Protein AF-A0A7S1YB69-F1 (afdb_monomer)

Secondary structure (DSSP, 8-state):
-----HHHHHHHHHHHTHHHHHHHHHHHHHHHHHHH--SS-HHHHHHHHHHHHHHHHHHHHHHHHHS-HHHHHHHHHHHHHHHHHHHHHHHH-S----HHHHHHHHHTGGG-HHHHHHHHHHHHHHHHHBTTB-HHHHHHHTT---SSHHHHS--

Organism: NCBI:txid1486929

Nearest PDB structures (foldseek):
  7bsu-assembly1_A  TM=2.816E-01  e=6.663E+00  Homo sapiens

Mean predicted aligned error: 9.89 Å

InterPro domains:
  IPR043926 ABC transporter family G domain [PF19055] (4-133)

Solvent-accessible surface area (backbone atoms only — not comparable to full-atom values): 8752 Å² total; per-residue (Å²): 133,82,80,71,50,74,64,57,52,51,51,51,49,54,64,70,40,45,64,69,40,51,48,57,34,49,54,52,42,52,55,47,46,76,73,65,63,59,72,42,58,68,66,60,54,35,53,42,40,29,51,53,44,44,51,54,53,49,44,34,55,53,30,50,74,77,39,60,68,73,57,10,54,53,50,30,50,50,54,53,50,50,26,41,55,46,14,51,45,46,80,73,53,93,74,67,93,44,78,68,57,44,48,50,56,61,51,56,19,76,75,20,69,40,25,57,42,52,48,52,50,52,50,42,37,46,58,66,39,57,86,81,49,81,47,64,62,56,41,59,74,69,66,57,85,86,83,62,65,80,66,68,77,73,110

Sequence (155 aa):
TGMLSVSAYFVGKQVADVVHIVVPPLLFSTVFVLWTVPPMSFSTFYVVAVGAWTVGSGVAQWMSILTSDVKAMTWSAAIVGASVLIGGISSAVQQTEGSVARWLDSVVPLLTFAHWTIEGFYLGVTATYDGIYDTSIGIANAGLYQSEAKTALLV

Structure (mmCIF, N/CA/C/O backbone):
data_AF-A0A7S1YB69-F1
#
_entry.id   AF-A0A7S1YB69-F1
#
loop_
_atom_site.group_PDB
_atom_site.id
_atom_site.type_symbol
_atom_site.label_atom_id
_atom_site.label_alt_id
_atom_site.label_comp_id
_atom_site.label_asym_id
_atom_site.label_entity_id
_atom_site.label_seq_id
_atom_site.pdbx_PDB_ins_code
_atom_site.Cartn_x
_atom_site.Cartn_y
_atom_site.Cartn_z
_atom_site.occupancy
_atom_site.B_iso_or_equiv
_atom_site.auth_seq_id
_atom_site.auth_comp_id
_atom_site.auth_asym_id
_atom_site.auth_atom_id
_atom_site.pdbx_PDB_model_num
ATOM 1 N N . THR A 1 1 ? 9.393 -5.186 -36.943 1.00 47.75 1 THR A N 1
ATOM 2 C CA . THR A 1 1 ? 9.197 -5.589 -35.535 1.00 47.75 1 THR A CA 1
ATOM 3 C C . THR A 1 1 ? 8.184 -4.640 -34.932 1.00 47.75 1 THR A C 1
ATOM 5 O O . THR A 1 1 ? 8.488 -3.472 -34.745 1.00 47.75 1 THR A O 1
ATOM 8 N N . GLY A 1 2 ? 6.929 -5.080 -34.816 1.00 50.50 2 GLY A N 1
ATOM 9 C CA . GLY A 1 2 ? 5.814 -4.199 -34.459 1.00 50.50 2 GLY A CA 1
ATOM 10 C C . GLY A 1 2 ? 5.986 -3.631 -33.053 1.00 50.50 2 GLY A C 1
ATOM 11 O O . GLY A 1 2 ? 6.171 -4.394 -32.109 1.00 50.50 2 GLY A O 1
ATOM 12 N N . MET A 1 3 ? 5.943 -2.304 -32.923 1.00 51.81 3 MET A N 1
ATOM 13 C CA . MET A 1 3 ? 5.797 -1.643 -31.629 1.00 51.81 3 MET A CA 1
ATOM 14 C C . MET A 1 3 ? 4.486 -2.121 -30.999 1.00 51.81 3 MET A C 1
ATOM 16 O O . MET A 1 3 ? 3.408 -1.700 -31.414 1.00 51.81 3 MET A O 1
ATOM 20 N N . LEU A 1 4 ? 4.570 -3.005 -30.004 1.00 61.94 4 LEU A N 1
ATOM 21 C CA . LEU A 1 4 ? 3.497 -3.154 -29.024 1.00 61.94 4 LEU A CA 1
ATOM 22 C C . LEU A 1 4 ? 3.236 -1.770 -28.421 1.00 61.94 4 LEU A C 1
ATOM 24 O O . LEU A 1 4 ? 4.181 -1.052 -28.083 1.00 61.94 4 LEU A O 1
ATOM 28 N N . SER A 1 5 ? 1.967 -1.370 -28.330 1.00 82.19 5 SER A N 1
ATOM 29 C CA . SER A 1 5 ? 1.615 -0.092 -27.715 1.00 82.19 5 SER A CA 1
ATOM 30 C C . SER A 1 5 ? 2.141 -0.054 -26.276 1.00 82.19 5 SER A C 1
ATOM 32 O O . SER A 1 5 ? 2.154 -1.070 -25.579 1.00 82.19 5 SER A O 1
ATOM 34 N N . VAL A 1 6 ? 2.551 1.127 -25.806 1.00 75.75 6 VAL A N 1
ATOM 35 C CA . VAL A 1 6 ? 3.042 1.330 -24.428 1.00 75.75 6 VAL A CA 1
ATOM 36 C C . VAL A 1 6 ? 2.044 0.789 -23.392 1.00 75.75 6 VAL A C 1
ATOM 38 O O . VAL A 1 6 ? 2.442 0.214 -22.381 1.00 75.75 6 VAL A O 1
ATOM 41 N N . SER A 1 7 ? 0.744 0.881 -23.688 1.00 75.31 7 SER A N 1
ATOM 42 C CA . SER A 1 7 ? -0.328 0.296 -22.880 1.00 75.31 7 SER A CA 1
ATOM 43 C C . SER A 1 7 ? -0.287 -1.235 -22.821 1.00 75.31 7 SER A C 1
ATOM 45 O O . SER A 1 7 ? -0.423 -1.796 -21.739 1.00 75.31 7 SER A O 1
ATOM 47 N N . ALA A 1 8 ? -0.054 -1.924 -23.942 1.00 82.00 8 ALA A N 1
ATOM 48 C CA . ALA A 1 8 ? 0.046 -3.383 -23.972 1.00 82.00 8 ALA A CA 1
ATOM 49 C C . ALA A 1 8 ? 1.284 -3.881 -23.211 1.00 82.00 8 ALA A C 1
ATOM 51 O O . ALA A 1 8 ? 1.211 -4.888 -22.509 1.00 82.00 8 ALA A O 1
ATOM 52 N N . TYR A 1 9 ? 2.399 -3.147 -23.293 1.00 80.31 9 TYR A N 1
ATOM 53 C CA . TYR A 1 9 ? 3.599 -3.434 -22.505 1.00 80.31 9 TYR A CA 1
ATOM 54 C C . TYR A 1 9 ? 3.350 -3.272 -20.999 1.00 80.31 9 TYR A C 1
ATOM 56 O O . TYR A 1 9 ? 3.717 -4.148 -20.217 1.00 80.31 9 TYR A O 1
ATOM 64 N N . PHE A 1 10 ? 2.676 -2.192 -20.589 1.00 78.94 10 PHE A N 1
ATOM 65 C CA . PHE A 1 10 ? 2.334 -1.961 -19.184 1.00 78.94 10 PHE A CA 1
ATOM 66 C C . PHE A 1 10 ? 1.407 -3.049 -18.629 1.00 78.94 10 PHE A C 1
ATOM 68 O O . PHE A 1 10 ? 1.693 -3.628 -17.584 1.00 78.94 10 PHE A O 1
ATOM 75 N N . VAL A 1 11 ? 0.334 -3.382 -19.353 1.00 82.81 11 VAL A N 1
ATOM 76 C CA . VAL A 1 11 ? -0.607 -4.436 -18.942 1.00 82.81 11 VAL A CA 1
ATOM 77 C C . VAL A 1 11 ? 0.083 -5.800 -18.900 1.00 82.81 11 VAL A C 1
ATOM 79 O O . VAL A 1 11 ? -0.087 -6.538 -17.934 1.00 82.81 11 VAL A O 1
ATOM 82 N N . GLY A 1 12 ? 0.915 -6.124 -19.895 1.00 83.69 12 GLY A N 1
ATOM 83 C CA . GLY A 1 12 ? 1.690 -7.366 -19.902 1.00 83.69 12 GLY A CA 1
ATOM 84 C C . GLY A 1 12 ? 2.629 -7.480 -18.699 1.00 83.69 12 GLY A C 1
ATOM 85 O O . GLY A 1 12 ? 2.707 -8.542 -18.085 1.00 83.69 12 GLY A O 1
ATOM 86 N N . LYS A 1 13 ? 3.283 -6.377 -18.312 1.00 81.75 13 LYS A N 1
ATOM 87 C CA . LYS A 1 13 ? 4.139 -6.324 -17.120 1.00 81.75 13 LYS A CA 1
ATOM 88 C C . LYS A 1 13 ? 3.332 -6.534 -15.837 1.00 81.75 13 LYS A C 1
ATOM 90 O O . LYS A 1 13 ? 3.747 -7.325 -15.005 1.00 81.75 13 LYS A O 1
ATOM 95 N N . GLN A 1 14 ? 2.163 -5.906 -15.713 1.00 81.62 14 GLN A N 1
ATOM 96 C CA . GLN A 1 14 ? 1.272 -6.078 -14.558 1.00 81.62 14 GLN A CA 1
ATOM 97 C C . GLN A 1 14 ? 0.776 -7.522 -14.405 1.00 81.62 14 GLN A C 1
ATOM 99 O O . GLN A 1 14 ? 0.807 -8.074 -13.310 1.00 81.62 14 GLN A O 1
ATOM 104 N N . VAL A 1 15 ? 0.376 -8.166 -15.506 1.00 84.62 15 VAL A N 1
ATOM 105 C CA . VAL A 1 15 ? -0.074 -9.569 -15.487 1.00 84.62 15 VAL A CA 1
ATOM 106 C C . VAL A 1 15 ? 1.077 -10.520 -15.149 1.00 84.62 15 VAL A C 1
ATOM 108 O O . VAL A 1 15 ? 0.889 -11.471 -14.392 1.00 84.62 15 VAL A O 1
ATOM 111 N N . ALA A 1 16 ? 2.279 -10.260 -15.667 1.00 86.44 16 ALA A N 1
ATOM 112 C CA . ALA A 1 16 ? 3.461 -11.050 -15.331 1.00 86.44 16 ALA A CA 1
ATOM 113 C C . ALA A 1 16 ? 3.869 -10.906 -13.852 1.00 86.44 16 ALA A C 1
ATOM 115 O O . ALA A 1 16 ? 4.410 -11.846 -13.274 1.00 86.44 16 ALA A O 1
ATOM 116 N N . ASP A 1 17 ? 3.575 -9.760 -13.232 1.00 86.44 17 ASP A N 1
ATOM 117 C CA . ASP A 1 17 ? 3.952 -9.441 -11.851 1.00 86.44 17 ASP A CA 1
ATOM 118 C C . ASP A 1 17 ? 2.912 -9.895 -10.808 1.00 86.44 17 ASP A C 1
ATOM 120 O O . ASP A 1 17 ? 3.093 -9.674 -9.614 1.00 86.44 17 ASP A O 1
ATOM 124 N N . VAL A 1 18 ? 1.833 -10.580 -11.215 1.00 87.50 18 VAL A N 1
ATOM 125 C CA . VAL A 1 18 ? 0.749 -11.022 -10.308 1.00 87.50 18 VAL A CA 1
ATOM 126 C C . VAL A 1 18 ? 1.277 -11.832 -9.124 1.00 87.50 18 VAL A C 1
ATOM 128 O O . VAL A 1 18 ? 0.856 -11.618 -7.990 1.00 87.50 18 VAL A O 1
ATOM 131 N N . VAL A 1 19 ? 2.237 -12.733 -9.347 1.00 89.19 19 VAL A N 1
ATOM 132 C CA . VAL A 1 19 ? 2.835 -13.523 -8.257 1.00 89.19 19 VAL A CA 1
ATOM 133 C C . VAL A 1 19 ? 3.553 -12.612 -7.259 1.00 89.19 19 VAL A C 1
ATOM 135 O O . VAL A 1 19 ? 3.417 -12.793 -6.050 1.00 89.19 19 VAL A O 1
ATOM 138 N N . HIS A 1 20 ? 4.268 -11.601 -7.749 1.00 88.06 20 HIS A N 1
ATOM 139 C CA . HIS A 1 20 ? 4.939 -10.614 -6.910 1.00 88.06 20 HIS A CA 1
ATOM 140 C C . HIS A 1 20 ? 3.955 -9.670 -6.210 1.00 88.06 20 HIS A C 1
ATOM 142 O O . HIS A 1 20 ? 4.280 -9.140 -5.155 1.00 88.06 20 HIS A O 1
ATOM 148 N N . ILE A 1 21 ? 2.753 -9.476 -6.752 1.00 89.94 21 ILE A N 1
ATOM 149 C CA . ILE A 1 21 ? 1.699 -8.672 -6.124 1.00 89.94 21 ILE A CA 1
ATOM 150 C C . ILE A 1 21 ? 0.997 -9.439 -4.995 1.00 89.94 21 ILE A C 1
ATOM 152 O O . ILE A 1 21 ? 0.604 -8.843 -3.999 1.00 89.94 21 ILE A O 1
ATOM 156 N N . VAL A 1 22 ? 0.848 -10.757 -5.131 1.00 92.19 22 VAL A N 1
ATOM 157 C CA . VAL A 1 22 ? 0.026 -11.584 -4.230 1.00 92.19 22 VAL A CA 1
ATOM 158 C C . VAL A 1 22 ? 0.864 -12.249 -3.132 1.00 92.19 22 VAL A C 1
ATOM 160 O O . VAL A 1 22 ? 0.478 -12.257 -1.964 1.00 92.19 22 VAL A O 1
ATOM 163 N N . VAL A 1 23 ? 2.033 -12.802 -3.472 1.00 93.88 23 VAL A N 1
ATOM 164 C CA . VAL A 1 23 ? 2.800 -13.662 -2.552 1.00 93.88 23 VAL A CA 1
ATOM 165 C C . VAL A 1 23 ? 3.497 -12.890 -1.423 1.00 93.88 23 VAL A C 1
ATOM 167 O O . VAL A 1 23 ? 3.367 -13.308 -0.271 1.00 93.88 23 VAL A O 1
ATOM 170 N N . PRO A 1 24 ? 4.224 -11.782 -1.665 1.00 94.00 24 PRO A N 1
ATOM 171 C CA . PRO A 1 24 ? 4.877 -11.051 -0.580 1.00 94.00 24 PRO A CA 1
ATOM 172 C C . PRO A 1 24 ? 3.893 -10.504 0.469 1.00 94.00 24 PRO A C 1
ATOM 174 O O . PRO A 1 24 ? 4.150 -10.723 1.657 1.00 94.00 24 PRO A O 1
ATOM 177 N N . PRO A 1 25 ? 2.743 -9.896 0.098 1.00 93.62 25 PRO A N 1
ATOM 178 C CA . PRO A 1 25 ? 1.726 -9.520 1.078 1.00 93.62 25 PRO A CA 1
ATOM 179 C C . PRO A 1 25 ? 1.179 -10.716 1.850 1.00 93.62 25 PRO A C 1
ATOM 181 O O . PRO A 1 25 ? 0.962 -10.602 3.049 1.00 93.62 25 PRO A O 1
ATOM 184 N N . LEU A 1 26 ? 1.020 -11.880 1.211 1.00 95.06 26 LEU A N 1
ATOM 185 C CA . LEU A 1 26 ? 0.536 -13.087 1.887 1.00 95.06 26 LEU A CA 1
ATOM 186 C C . LEU A 1 26 ? 1.505 -13.5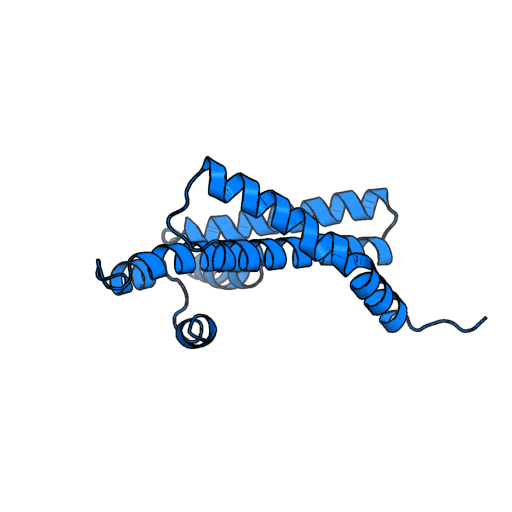32 2.987 1.00 95.06 26 LEU A C 1
ATOM 188 O O . LEU A 1 26 ? 1.086 -13.825 4.110 1.00 95.06 26 LEU A O 1
ATOM 192 N N . LEU A 1 27 ? 2.804 -13.551 2.678 1.00 95.12 27 LEU A N 1
ATOM 193 C CA . LEU A 1 27 ? 3.851 -13.889 3.642 1.00 95.12 27 LEU A CA 1
ATOM 194 C C . LEU A 1 27 ? 3.893 -12.876 4.788 1.00 95.12 27 LEU A C 1
ATOM 196 O O . LEU A 1 27 ? 3.898 -13.272 5.954 1.00 95.12 27 LEU A O 1
ATOM 200 N N . PHE A 1 28 ? 3.863 -11.582 4.464 1.00 93.94 28 PHE A N 1
ATOM 201 C CA . PHE A 1 28 ? 3.825 -10.514 5.460 1.00 93.94 28 PHE A CA 1
ATOM 202 C C . PHE A 1 28 ? 2.601 -10.636 6.375 1.00 93.94 28 PHE A C 1
ATOM 204 O O . PHE A 1 28 ? 2.748 -10.649 7.596 1.00 93.94 28 PHE A O 1
ATOM 211 N N . SER A 1 29 ? 1.406 -10.798 5.804 1.00 93.12 29 SER A N 1
ATOM 212 C CA . SER A 1 29 ? 0.159 -10.926 6.557 1.00 93.12 29 SER A CA 1
ATOM 213 C C . SER A 1 29 ? 0.131 -12.152 7.452 1.00 93.12 29 SER A C 1
ATOM 215 O O . SER A 1 29 ? -0.337 -12.067 8.585 1.00 93.12 29 SER A O 1
ATOM 217 N N . THR A 1 30 ? 0.683 -13.272 6.989 1.00 93.50 30 THR A N 1
ATOM 218 C CA . THR A 1 30 ? 0.769 -14.502 7.785 1.00 93.50 30 THR A CA 1
ATOM 219 C C . THR A 1 30 ? 1.650 -14.296 9.009 1.00 93.50 30 THR A C 1
ATOM 221 O O . THR A 1 30 ? 1.221 -14.566 10.130 1.00 93.50 30 THR A O 1
ATOM 224 N N . VAL A 1 31 ? 2.864 -13.774 8.817 1.00 94.75 31 VAL A N 1
ATOM 225 C CA . VAL A 1 31 ? 3.791 -13.523 9.929 1.00 94.75 31 VAL A CA 1
ATOM 226 C C . VAL A 1 31 ? 3.209 -12.492 10.890 1.00 94.75 31 VAL A C 1
ATOM 228 O O . VAL A 1 31 ? 3.225 -12.717 12.096 1.00 94.75 31 VAL A O 1
ATOM 231 N N . PHE A 1 32 ? 2.645 -11.399 10.372 1.00 91.75 32 PHE A N 1
ATOM 232 C CA . PHE A 1 32 ? 2.054 -10.353 11.198 1.00 91.75 32 PHE A CA 1
ATOM 233 C C . PHE A 1 32 ? 0.933 -10.901 12.083 1.00 91.75 32 PHE A C 1
ATOM 235 O O . PHE A 1 32 ? 1.000 -10.750 13.297 1.00 91.75 32 PHE A O 1
ATOM 242 N N . VAL A 1 33 ? -0.050 -11.603 11.509 1.00 89.69 33 VAL A N 1
ATOM 243 C CA . VAL A 1 33 ? -1.193 -12.129 12.272 1.00 89.69 33 VAL A CA 1
ATOM 244 C C . VAL A 1 33 ? -0.758 -13.151 13.323 1.00 89.69 33 VAL A C 1
ATOM 246 O O . VAL A 1 33 ? -1.278 -13.130 14.436 1.00 89.69 33 VAL A O 1
ATOM 249 N N . LEU A 1 34 ? 0.225 -14.001 13.010 1.00 92.19 34 LEU A N 1
ATOM 250 C CA . LEU A 1 34 ? 0.762 -14.972 13.968 1.00 92.19 34 LEU A CA 1
ATOM 251 C C . LEU A 1 34 ? 1.484 -14.312 15.152 1.00 92.19 34 LEU A C 1
ATOM 253 O O . LEU A 1 34 ? 1.478 -14.869 16.246 1.00 92.19 34 LEU A O 1
ATOM 257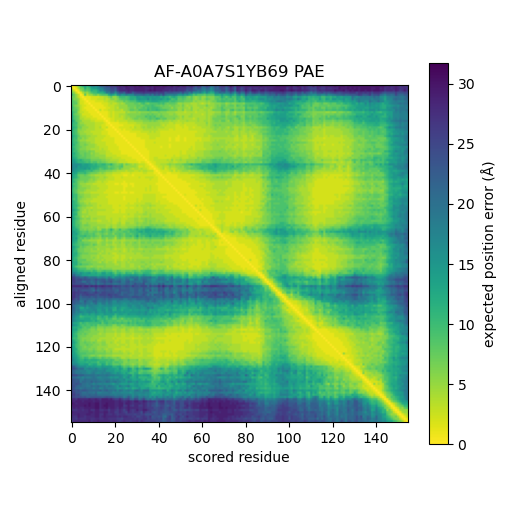 N N . TRP A 1 35 ? 2.118 -13.156 14.940 1.00 93.31 35 TRP A N 1
ATOM 258 C CA . TRP A 1 35 ? 2.954 -12.503 15.952 1.00 93.31 35 TRP A CA 1
ATOM 259 C C . TRP A 1 35 ? 2.221 -11.436 16.760 1.00 93.31 35 TRP A C 1
ATOM 261 O O . TRP A 1 35 ? 2.494 -11.280 17.947 1.00 93.31 35 TRP A O 1
ATOM 271 N N . THR A 1 36 ? 1.326 -10.677 16.131 1.00 88.81 36 THR A N 1
ATOM 272 C CA . THR A 1 36 ? 0.668 -9.524 16.764 1.00 88.81 36 THR A CA 1
ATOM 273 C C . THR A 1 36 ? -0.768 -9.808 17.176 1.00 88.81 36 THR A C 1
ATOM 275 O O . THR A 1 36 ? -1.313 -9.039 17.962 1.00 88.81 36 THR A O 1
ATOM 278 N N . VAL A 1 37 ? -1.362 -10.904 16.682 1.00 85.50 37 VAL A N 1
ATOM 279 C CA . VAL A 1 37 ? -2.755 -11.310 16.937 1.00 85.50 37 VAL A CA 1
ATOM 280 C C . VAL A 1 37 ? -3.701 -10.102 16.831 1.00 85.50 37 VAL A C 1
ATOM 282 O O . VAL A 1 37 ? -4.326 -9.703 17.818 1.00 85.50 37 VAL A O 1
ATOM 285 N N . PRO A 1 38 ? -3.768 -9.446 15.656 1.00 84.88 38 PRO A N 1
ATOM 286 C CA . PRO A 1 38 ? -4.564 -8.243 15.509 1.00 84.88 38 PRO A CA 1
ATOM 287 C C . PRO A 1 38 ? -6.050 -8.577 15.701 1.00 84.88 38 PRO A C 1
ATOM 289 O O . PRO A 1 38 ? -6.495 -9.650 15.287 1.00 84.88 38 PRO A O 1
ATOM 292 N N . PRO A 1 39 ? -6.856 -7.653 16.252 1.00 83.25 39 PRO A N 1
ATOM 293 C CA . PRO A 1 39 ? -8.304 -7.819 16.392 1.00 83.25 39 PRO A CA 1
ATOM 294 C C . PRO A 1 39 ? -9.037 -7.661 15.044 1.00 83.25 39 PRO A C 1
ATOM 296 O O . PRO A 1 39 ? -10.117 -7.091 14.980 1.00 83.25 39 PRO A O 1
ATOM 299 N N . MET A 1 40 ? -8.446 -8.119 13.943 1.00 85.75 40 MET A N 1
ATOM 300 C CA . MET A 1 40 ? -8.969 -8.036 12.581 1.00 85.75 40 MET A CA 1
ATOM 301 C C . MET A 1 40 ? -8.878 -9.416 11.932 1.00 85.75 40 MET A C 1
ATOM 303 O O . MET A 1 40 ? -7.929 -10.164 12.173 1.00 85.75 40 MET A O 1
ATOM 307 N N . SER A 1 41 ? -9.839 -9.742 11.066 1.00 88.62 41 SER A N 1
ATOM 308 C CA . SER A 1 41 ? -9.760 -10.956 10.257 1.00 88.62 41 SER A CA 1
ATOM 309 C C . SER A 1 41 ? -8.527 -10.950 9.336 1.00 88.62 41 SER A C 1
ATOM 311 O O . SER A 1 41 ? -8.117 -9.915 8.801 1.00 88.62 41 SER A O 1
ATOM 313 N N . PHE A 1 42 ? -7.949 -12.132 9.108 1.00 90.12 42 PHE A N 1
ATOM 314 C CA . PHE A 1 42 ? -6.810 -12.285 8.202 1.00 90.12 42 PHE A CA 1
ATOM 315 C C . PHE A 1 42 ? -7.127 -11.792 6.784 1.00 90.12 42 PHE A C 1
ATOM 317 O O . PHE A 1 42 ? -6.290 -11.144 6.163 1.00 90.12 42 PHE A O 1
ATOM 324 N N . SER A 1 43 ? -8.329 -12.079 6.273 1.00 89.75 43 SER A N 1
ATOM 325 C CA . SER A 1 43 ? -8.741 -11.700 4.918 1.00 89.75 43 SER A CA 1
ATOM 326 C C . SER A 1 43 ? -8.787 -10.186 4.743 1.00 89.75 43 SER A C 1
ATOM 328 O O . SER A 1 43 ? -8.240 -9.679 3.766 1.00 89.75 43 SER A O 1
ATOM 330 N N . THR A 1 44 ? -9.363 -9.454 5.702 1.00 88.38 44 THR A N 1
ATOM 331 C CA . THR A 1 44 ? -9.397 -7.986 5.664 1.00 88.38 44 THR A CA 1
ATOM 332 C C . THR A 1 44 ? -7.984 -7.411 5.684 1.00 88.38 44 THR A C 1
ATOM 334 O O . THR A 1 44 ? -7.650 -6.577 4.843 1.00 88.38 44 THR A O 1
ATOM 337 N N . PHE A 1 45 ? -7.123 -7.904 6.580 1.00 90.06 45 PHE A N 1
ATOM 338 C CA . PHE A 1 45 ? -5.738 -7.437 6.663 1.00 90.06 45 PHE A CA 1
ATOM 339 C C . PHE A 1 45 ? -4.963 -7.713 5.372 1.00 90.06 45 PHE A C 1
ATOM 341 O O . PHE A 1 45 ? -4.242 -6.853 4.867 1.00 90.06 45 PHE A O 1
ATOM 348 N N . TYR A 1 46 ? -5.138 -8.909 4.817 1.00 93.19 46 TYR A N 1
ATOM 349 C CA . TYR A 1 46 ? -4.481 -9.330 3.591 1.00 93.19 46 TYR A CA 1
ATOM 350 C C . TYR A 1 46 ? -4.914 -8.494 2.381 1.00 93.19 46 TYR A C 1
ATOM 352 O O . TYR A 1 46 ? -4.061 -8.056 1.616 1.00 93.19 46 TYR A O 1
ATOM 360 N N . VAL A 1 47 ? -6.209 -8.200 2.228 1.00 91.94 47 VAL A N 1
ATOM 361 C CA . VAL A 1 47 ? -6.711 -7.342 1.138 1.00 91.94 47 VAL A CA 1
ATOM 362 C C . VAL A 1 47 ? -6.111 -5.939 1.218 1.00 91.94 47 VAL A C 1
ATOM 364 O O . VAL A 1 47 ? -5.640 -5.415 0.208 1.00 91.94 47 VAL A O 1
ATOM 367 N N . VAL A 1 48 ? -6.059 -5.352 2.417 1.00 90.31 48 VAL A N 1
ATOM 368 C CA . VAL A 1 48 ? -5.428 -4.041 2.639 1.00 90.31 48 VAL A CA 1
ATOM 369 C C . VAL A 1 48 ? -3.934 -4.091 2.291 1.00 90.31 48 VAL A C 1
ATOM 371 O O . VAL A 1 48 ? -3.431 -3.207 1.594 1.00 90.31 48 VAL A O 1
ATOM 374 N N . ALA A 1 49 ? -3.230 -5.152 2.698 1.00 91.56 49 ALA A N 1
ATOM 375 C CA . ALA A 1 49 ? -1.813 -5.344 2.392 1.00 91.56 49 ALA A CA 1
ATOM 376 C C . ALA A 1 49 ? -1.545 -5.507 0.884 1.00 91.56 49 ALA A C 1
ATOM 378 O O . ALA A 1 49 ? -0.615 -4.894 0.359 1.00 91.56 49 ALA A O 1
ATOM 379 N N . VAL A 1 50 ? -2.371 -6.278 0.169 1.00 93.25 50 VAL A N 1
ATOM 380 C CA . VAL A 1 50 ? -2.287 -6.425 -1.296 1.00 93.25 50 VAL A CA 1
ATOM 381 C C . VAL A 1 50 ? -2.553 -5.093 -1.991 1.00 93.25 50 VAL A C 1
ATOM 383 O O . VAL A 1 50 ? -1.830 -4.741 -2.923 1.00 93.25 50 VAL A O 1
ATOM 386 N N . GLY A 1 51 ? -3.542 -4.322 -1.532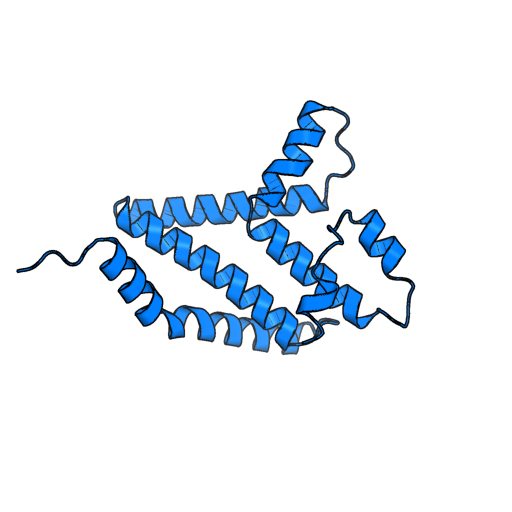 1.00 90.81 51 GLY A N 1
ATOM 387 C CA . GLY A 1 51 ? -3.830 -2.988 -2.064 1.00 90.81 51 GLY A CA 1
ATOM 388 C C . GLY A 1 51 ? -2.630 -2.048 -1.941 1.00 90.81 51 GLY A C 1
ATOM 389 O O . GLY A 1 51 ? -2.180 -1.4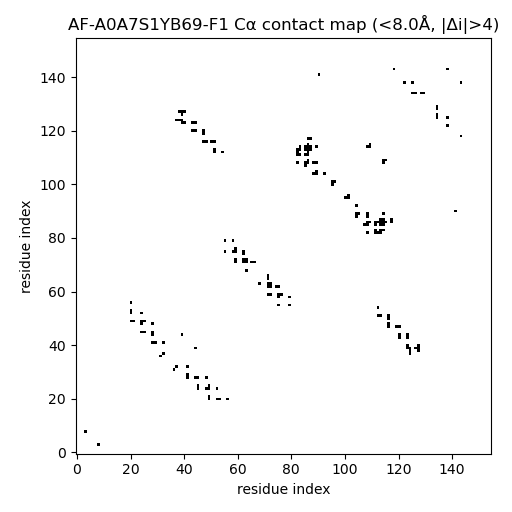80 -2.938 1.00 90.81 51 GLY A O 1
ATOM 390 N N . ALA A 1 52 ? -2.047 -1.952 -0.743 1.00 90.38 52 ALA A N 1
ATOM 391 C CA . ALA A 1 52 ? -0.858 -1.136 -0.498 1.00 90.38 52 ALA A CA 1
ATOM 392 C C . ALA A 1 52 ? 0.340 -1.577 -1.356 1.00 90.38 52 ALA A C 1
ATOM 394 O O . ALA A 1 52 ? 1.023 -0.745 -1.959 1.00 90.38 52 ALA A O 1
ATOM 395 N N . TRP A 1 53 ? 0.565 -2.889 -1.459 1.00 92.06 53 TRP A N 1
ATOM 396 C CA . TRP A 1 53 ? 1.646 -3.456 -2.263 1.00 92.06 53 TRP A CA 1
ATOM 397 C C . TRP A 1 53 ? 1.469 -3.177 -3.757 1.00 92.06 53 TRP A C 1
ATOM 399 O O . TRP A 1 53 ? 2.413 -2.769 -4.431 1.00 92.06 53 TRP A O 1
ATOM 409 N N . THR A 1 54 ? 0.245 -3.324 -4.270 1.00 90.56 54 THR A N 1
ATOM 410 C CA . THR A 1 54 ? -0.087 -3.063 -5.678 1.00 90.56 54 THR A CA 1
ATOM 411 C C . THR A 1 54 ? 0.207 -1.615 -6.055 1.00 90.56 54 THR A C 1
ATOM 413 O O . THR A 1 54 ? 0.792 -1.359 -7.108 1.00 90.56 54 THR A O 1
ATOM 416 N N . VAL A 1 55 ? -0.139 -0.657 -5.188 1.00 89.62 55 VAL A N 1
ATOM 417 C CA . VAL A 1 55 ? 0.151 0.762 -5.438 1.00 89.62 55 VAL A CA 1
ATOM 418 C C . VAL A 1 55 ? 1.655 1.031 -5.408 1.00 89.62 55 VAL A C 1
ATOM 420 O O . VAL A 1 55 ? 2.170 1.672 -6.325 1.00 89.62 55 VAL A O 1
ATOM 423 N N . GLY A 1 56 ? 2.377 0.511 -4.409 1.00 88.50 56 GLY A N 1
ATOM 424 C CA . GLY A 1 56 ? 3.831 0.680 -4.309 1.00 88.50 56 GLY A CA 1
ATOM 425 C C . GLY A 1 56 ? 4.573 0.143 -5.537 1.00 88.50 56 GLY A C 1
ATOM 426 O O . GLY A 1 56 ? 5.368 0.859 -6.155 1.00 88.50 56 GLY A O 1
ATOM 427 N N . SER A 1 57 ? 4.249 -1.084 -5.948 1.00 88.56 57 SER A N 1
ATOM 428 C CA . SER A 1 57 ? 4.809 -1.712 -7.149 1.00 88.56 57 SER A CA 1
ATOM 429 C C . SER A 1 57 ? 4.388 -0.981 -8.423 1.00 88.56 57 SER A C 1
ATOM 431 O O . SER A 1 57 ? 5.217 -0.748 -9.302 1.00 88.56 57 SER A O 1
ATOM 433 N N . GLY A 1 58 ? 3.134 -0.530 -8.514 1.00 87.94 58 GLY A N 1
ATOM 434 C CA . GLY A 1 58 ? 2.636 0.265 -9.635 1.00 87.94 58 GLY A CA 1
ATOM 435 C C . GLY A 1 58 ? 3.408 1.572 -9.824 1.00 87.94 58 GLY A C 1
ATOM 436 O O . GLY A 1 58 ? 3.834 1.870 -10.940 1.00 87.94 58 GLY A O 1
ATOM 437 N N . VAL A 1 59 ? 3.663 2.321 -8.745 1.00 89.69 59 VAL A N 1
ATOM 438 C CA . VAL A 1 59 ? 4.473 3.554 -8.787 1.00 89.69 59 VAL A CA 1
ATOM 439 C C . VAL A 1 59 ? 5.894 3.254 -9.263 1.00 89.69 59 VAL A C 1
ATOM 441 O O . VAL A 1 59 ? 6.404 3.952 -10.139 1.00 89.69 59 VAL A O 1
ATOM 444 N N . ALA A 1 60 ? 6.527 2.195 -8.752 1.00 88.31 60 ALA A N 1
ATOM 445 C CA . ALA A 1 60 ? 7.860 1.787 -9.197 1.00 88.31 60 ALA A CA 1
ATOM 446 C C . ALA A 1 60 ? 7.886 1.419 -10.691 1.00 88.31 60 ALA A C 1
ATOM 448 O O . ALA A 1 60 ? 8.774 1.850 -11.431 1.00 88.31 60 ALA A O 1
ATOM 449 N N . GLN A 1 61 ? 6.880 0.684 -11.168 1.00 87.19 61 GLN A N 1
ATOM 450 C CA . GLN A 1 61 ? 6.758 0.326 -12.579 1.00 87.19 61 GLN A CA 1
ATOM 451 C C . GLN A 1 61 ? 6.539 1.558 -13.469 1.00 87.19 61 GLN A C 1
ATOM 453 O O . GLN A 1 61 ? 7.190 1.666 -14.509 1.00 87.19 61 GLN A O 1
ATOM 458 N N . TRP A 1 62 ? 5.705 2.514 -13.055 1.00 86.31 62 TRP A N 1
ATOM 459 C CA . TRP A 1 62 ? 5.529 3.788 -13.762 1.00 86.31 62 TRP A CA 1
ATOM 460 C C . TRP A 1 62 ? 6.832 4.584 -13.833 1.00 86.31 62 TRP A C 1
ATOM 462 O O . TRP A 1 62 ? 7.244 5.008 -14.914 1.00 86.31 62 TRP A O 1
ATOM 472 N N . MET A 1 63 ? 7.538 4.723 -12.711 1.00 87.56 63 MET A N 1
ATOM 473 C CA . MET A 1 63 ? 8.814 5.437 -12.678 1.00 87.56 63 MET A CA 1
ATOM 474 C C . MET A 1 63 ? 9.898 4.751 -13.516 1.00 87.56 63 MET A C 1
ATOM 476 O O . MET A 1 63 ? 10.722 5.447 -14.113 1.00 87.56 63 MET A O 1
ATOM 480 N N . SER A 1 64 ? 9.863 3.418 -13.629 1.00 85.81 64 SER A N 1
ATOM 481 C CA . SER A 1 64 ? 10.778 2.652 -14.493 1.00 85.81 64 SER A CA 1
ATOM 482 C C . SER A 1 64 ? 10.570 2.906 -15.988 1.00 85.81 64 SER A C 1
ATOM 484 O O . SER A 1 64 ? 11.484 2.702 -16.776 1.00 85.81 64 SER A O 1
ATOM 486 N N . ILE A 1 65 ? 9.379 3.360 -16.392 1.00 85.06 65 ILE A N 1
ATOM 487 C CA . ILE A 1 65 ? 9.093 3.734 -17.786 1.00 85.06 65 ILE A CA 1
ATOM 488 C C . ILE A 1 65 ? 9.563 5.166 -18.061 1.00 85.06 65 ILE A C 1
ATOM 490 O O . ILE A 1 65 ? 10.040 5.468 -19.151 1.00 85.06 65 ILE A O 1
ATOM 494 N N . LEU A 1 66 ? 9.418 6.055 -17.075 1.00 84.06 66 LEU A N 1
ATOM 495 C CA . LEU A 1 66 ? 9.671 7.488 -17.235 1.00 84.06 66 LEU A CA 1
ATOM 496 C C . LEU A 1 66 ? 11.140 7.882 -17.030 1.00 84.06 66 LEU A C 1
ATOM 498 O O . LEU A 1 66 ? 11.556 8.949 -17.479 1.00 84.06 66 LEU A O 1
ATOM 502 N N . THR A 1 67 ? 11.924 7.074 -16.314 1.00 87.75 67 THR A N 1
ATOM 503 C CA . THR A 1 67 ? 13.273 7.451 -15.866 1.00 87.75 67 THR A CA 1
ATOM 504 C C . THR A 1 67 ? 14.252 6.274 -15.887 1.00 87.75 67 THR A C 1
ATOM 506 O O . THR A 1 67 ? 13.854 5.123 -15.996 1.00 87.75 67 THR A O 1
ATOM 509 N N . SER A 1 68 ? 15.552 6.563 -15.764 1.00 88.88 68 SER A N 1
ATOM 510 C CA . SER A 1 68 ? 16.609 5.551 -15.600 1.00 88.88 68 SER A CA 1
ATOM 511 C C . SER A 1 68 ? 16.502 4.813 -14.260 1.00 88.88 68 SER A C 1
ATOM 513 O O . SER A 1 68 ? 16.210 5.462 -13.256 1.00 88.88 68 SER A O 1
ATOM 515 N N . ASP A 1 69 ? 16.889 3.540 -14.203 1.00 85.12 69 ASP A N 1
ATOM 516 C CA . ASP A 1 69 ? 16.747 2.623 -13.054 1.00 85.12 69 ASP A CA 1
ATOM 517 C C . ASP A 1 69 ? 17.042 3.230 -11.667 1.00 85.12 69 ASP A C 1
ATOM 519 O O . ASP A 1 69 ? 16.209 3.164 -10.764 1.00 85.12 69 ASP A O 1
ATOM 523 N N . VAL A 1 70 ? 18.192 3.895 -11.492 1.00 86.56 70 VAL A N 1
ATOM 524 C CA . VAL A 1 70 ? 18.591 4.497 -10.199 1.00 86.56 70 VAL A CA 1
ATOM 525 C C . VAL A 1 70 ? 17.658 5.641 -9.780 1.00 86.56 70 VAL A C 1
ATOM 527 O O . VAL A 1 70 ? 17.322 5.803 -8.603 1.00 86.56 70 VAL A O 1
ATOM 530 N N . LYS A 1 71 ? 17.212 6.437 -10.756 1.00 86.31 71 LYS A N 1
ATOM 531 C CA . LYS A 1 71 ? 16.256 7.525 -10.527 1.00 86.31 71 LYS A CA 1
ATOM 532 C C . LYS A 1 71 ? 14.866 6.956 -10.275 1.00 86.31 71 LYS A C 1
ATOM 534 O O . LYS A 1 71 ? 14.198 7.444 -9.372 1.00 86.31 71 LYS A O 1
ATOM 539 N N . ALA A 1 72 ? 14.470 5.917 -11.009 1.00 87.25 72 ALA A N 1
ATOM 540 C CA . ALA A 1 72 ? 13.177 5.269 -10.843 1.00 87.25 72 ALA A CA 1
ATOM 541 C C . ALA A 1 72 ? 13.002 4.749 -9.415 1.00 87.25 72 ALA A C 1
ATOM 543 O O . ALA A 1 72 ? 12.011 5.084 -8.775 1.00 87.25 72 ALA A O 1
ATOM 544 N N . MET A 1 73 ? 14.008 4.035 -8.895 1.00 88.88 73 MET A N 1
ATOM 545 C CA . MET A 1 73 ? 14.016 3.506 -7.528 1.00 88.88 73 MET A CA 1
ATOM 546 C C . MET A 1 73 ? 13.947 4.615 -6.469 1.00 88.88 73 MET A C 1
ATOM 548 O O . MET A 1 73 ? 13.128 4.552 -5.552 1.00 88.88 73 MET A O 1
ATOM 552 N N . THR A 1 74 ? 14.790 5.646 -6.594 1.00 91.56 74 THR A N 1
ATOM 553 C CA . THR A 1 74 ? 14.826 6.754 -5.623 1.00 91.56 74 THR A CA 1
ATOM 554 C C . THR A 1 74 ? 13.510 7.532 -5.618 1.00 91.56 74 THR A C 1
ATOM 556 O O . THR A 1 74 ? 12.959 7.811 -4.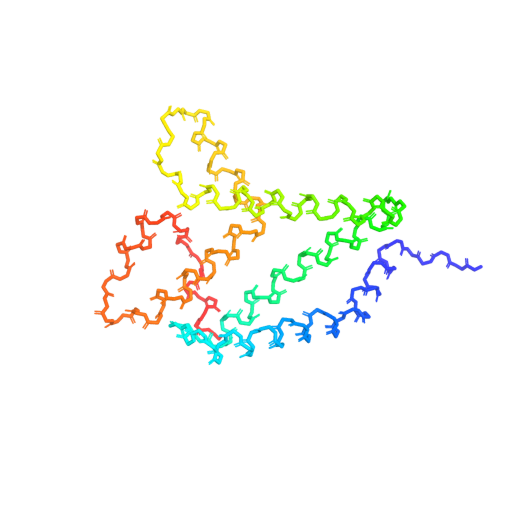554 1.00 91.56 74 THR A O 1
ATOM 559 N N . TRP A 1 75 ? 12.970 7.856 -6.796 1.00 90.88 75 TRP A N 1
ATOM 560 C CA . TRP A 1 75 ? 11.720 8.605 -6.905 1.00 90.88 75 TRP A CA 1
ATOM 561 C C . TRP A 1 75 ? 10.510 7.797 -6.459 1.00 90.88 75 TRP A C 1
ATOM 563 O O . TRP A 1 75 ? 9.662 8.343 -5.758 1.00 90.88 75 TRP A O 1
ATOM 573 N N . SER A 1 76 ? 10.422 6.510 -6.805 1.00 90.06 76 SER A N 1
ATOM 574 C CA . SER A 1 76 ? 9.313 5.675 -6.339 1.00 90.06 76 SER A CA 1
ATOM 575 C C . SER A 1 76 ? 9.314 5.552 -4.818 1.00 90.06 76 SER A C 1
ATOM 577 O O . SER A 1 76 ? 8.265 5.703 -4.197 1.00 90.06 76 SER A O 1
ATOM 579 N N . ALA A 1 77 ? 10.488 5.365 -4.203 1.00 89.38 77 ALA A N 1
ATOM 580 C CA . ALA A 1 77 ? 10.618 5.336 -2.748 1.00 89.38 77 ALA A CA 1
ATOM 581 C C . ALA A 1 77 ? 10.240 6.682 -2.109 1.00 89.38 77 ALA A C 1
ATOM 583 O O . ALA A 1 77 ? 9.525 6.703 -1.110 1.00 89.38 77 ALA A O 1
ATOM 584 N N . ALA A 1 78 ? 10.660 7.804 -2.703 1.00 90.38 78 ALA A N 1
ATOM 585 C CA . ALA A 1 78 ? 10.311 9.138 -2.219 1.00 90.38 78 ALA A CA 1
ATOM 586 C C . ALA A 1 78 ? 8.801 9.416 -2.305 1.00 90.38 78 ALA A C 1
ATOM 588 O O . ALA A 1 78 ? 8.228 9.926 -1.347 1.00 90.38 78 ALA A O 1
ATOM 589 N N . ILE A 1 79 ? 8.142 9.048 -3.410 1.00 89.94 79 ILE A N 1
ATOM 590 C CA . ILE A 1 79 ? 6.692 9.229 -3.601 1.00 89.94 79 ILE A CA 1
ATOM 591 C C . ILE A 1 79 ? 5.905 8.381 -2.598 1.00 89.94 79 ILE A C 1
ATOM 593 O O . ILE A 1 79 ? 4.992 8.884 -1.940 1.00 89.94 79 ILE A O 1
ATOM 597 N N . VAL A 1 80 ? 6.270 7.105 -2.450 1.00 89.44 80 VAL A N 1
ATOM 598 C CA . VAL A 1 80 ? 5.623 6.195 -1.496 1.00 89.44 80 VAL A CA 1
ATOM 599 C C . VAL A 1 80 ? 5.852 6.671 -0.059 1.00 89.44 80 VAL A C 1
ATOM 601 O O . VAL A 1 80 ? 4.899 6.764 0.710 1.00 89.44 80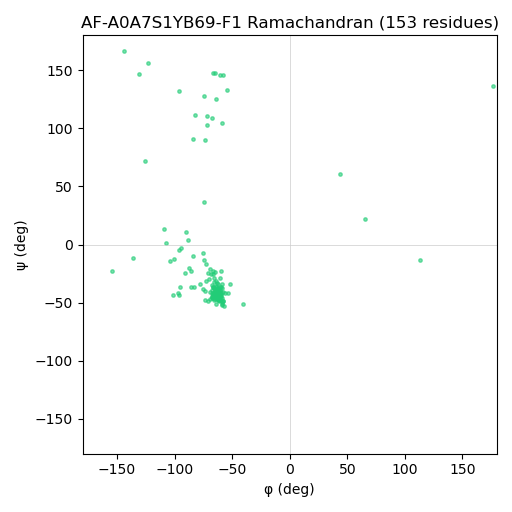 VAL A O 1
ATOM 604 N N . GLY A 1 81 ? 7.080 7.059 0.294 1.00 87.50 81 GLY A N 1
ATOM 605 C CA . GLY A 1 81 ? 7.414 7.585 1.620 1.00 87.50 81 GLY A CA 1
ATOM 606 C C . GLY A 1 81 ? 6.683 8.888 1.948 1.00 87.50 81 GLY A C 1
ATOM 607 O O . GLY A 1 81 ? 6.089 9.007 3.018 1.00 87.50 81 GLY A O 1
ATOM 608 N N . ALA A 1 82 ? 6.647 9.841 1.013 1.00 87.25 82 ALA A N 1
ATOM 609 C CA . ALA A 1 82 ? 5.887 11.080 1.169 1.00 87.25 82 ALA A CA 1
ATOM 610 C C . ALA A 1 82 ? 4.386 10.806 1.342 1.00 87.25 82 ALA A C 1
ATOM 612 O O . ALA A 1 82 ? 3.744 11.432 2.182 1.00 87.25 82 ALA A O 1
ATOM 613 N N . SER A 1 83 ? 3.841 9.828 0.611 1.00 86.25 83 SER A N 1
ATOM 614 C CA . SER A 1 83 ? 2.438 9.422 0.745 1.00 86.25 83 SER A CA 1
ATOM 615 C C . SER A 1 83 ? 2.127 8.904 2.148 1.00 86.25 83 SER A C 1
ATOM 617 O O . SER A 1 83 ? 1.087 9.253 2.694 1.00 86.25 83 SER A O 1
ATOM 619 N N . VAL A 1 84 ? 3.025 8.122 2.756 1.00 84.06 84 VAL A N 1
ATOM 620 C CA . VAL A 1 84 ? 2.857 7.631 4.136 1.00 84.06 84 VAL A CA 1
ATOM 621 C C . VAL A 1 84 ? 2.899 8.774 5.148 1.00 84.06 84 VAL A C 1
ATOM 623 O O . VAL A 1 84 ? 2.066 8.810 6.050 1.00 84.06 84 VAL A O 1
ATOM 626 N N . LEU A 1 85 ? 3.815 9.733 4.982 1.00 81.75 85 LEU A N 1
ATOM 627 C CA . LEU A 1 85 ? 3.887 10.906 5.859 1.00 81.75 85 LEU A CA 1
ATOM 628 C C . LEU A 1 85 ? 2.598 11.732 5.787 1.00 81.75 85 LEU A C 1
ATOM 630 O O . LEU A 1 85 ? 2.018 12.058 6.815 1.00 81.75 85 LEU A O 1
ATOM 634 N N . ILE A 1 86 ? 2.113 12.014 4.580 1.00 76.75 86 ILE A N 1
ATOM 635 C CA . ILE A 1 86 ? 0.893 12.798 4.351 1.00 76.75 86 ILE A CA 1
ATOM 636 C C . ILE A 1 86 ? -0.357 12.046 4.835 1.00 76.75 86 ILE A C 1
ATOM 638 O O . ILE A 1 86 ? -1.199 12.625 5.521 1.00 76.75 86 ILE A O 1
ATOM 642 N N . GLY A 1 87 ? -0.469 10.751 4.526 1.00 69.62 87 GLY A N 1
ATOM 643 C CA . GLY A 1 87 ? -1.583 9.913 4.972 1.00 69.62 87 GLY A CA 1
ATOM 644 C C . GLY A 1 87 ? -1.646 9.784 6.496 1.00 69.62 87 GLY A C 1
ATOM 645 O O . GLY A 1 87 ? -2.732 9.832 7.066 1.00 69.62 87 GLY A O 1
ATOM 646 N N . GLY A 1 88 ? -0.488 9.701 7.163 1.00 62.03 88 GLY A N 1
ATOM 647 C CA . GLY A 1 88 ? -0.388 9.660 8.625 1.00 62.03 88 GLY A CA 1
ATOM 648 C C . GLY A 1 88 ? -0.678 11.000 9.313 1.00 62.03 88 GLY A C 1
ATOM 649 O O . GLY A 1 88 ? -1.235 11.014 10.412 1.00 62.03 88 GLY A O 1
ATOM 650 N N . ILE A 1 89 ? -0.365 12.131 8.666 1.00 57.59 89 ILE A N 1
ATOM 651 C CA . ILE A 1 89 ? -0.708 13.475 9.165 1.00 57.59 89 ILE A CA 1
ATOM 652 C C . ILE A 1 89 ? -2.232 13.629 9.284 1.00 57.59 89 ILE A C 1
ATOM 654 O O . ILE A 1 89 ? -2.709 14.119 10.301 1.00 57.59 89 ILE A O 1
ATOM 658 N N . SER A 1 90 ? -3.012 13.110 8.331 1.00 56.09 90 SER A N 1
ATOM 659 C CA . SER A 1 90 ? -4.486 13.130 8.387 1.00 56.09 90 SER A CA 1
ATOM 660 C C . SER A 1 90 ? -5.066 12.492 9.651 1.00 56.09 90 SER A C 1
ATOM 662 O O . SER A 1 90 ? -5.967 13.052 10.268 1.00 56.09 90 SER A O 1
ATOM 664 N N . SER A 1 91 ? -4.502 11.362 10.090 1.00 51.25 91 SER A N 1
ATOM 665 C CA . SER A 1 91 ? -4.935 10.678 11.315 1.00 51.25 91 SER A CA 1
ATOM 666 C C . SER A 1 91 ? -4.527 11.391 12.612 1.00 51.25 91 SER A C 1
ATOM 668 O O . SER A 1 91 ? -5.088 11.098 13.665 1.00 51.25 91 SER A O 1
ATOM 670 N N . ALA A 1 92 ? -3.570 12.327 12.563 1.00 49.12 92 ALA A N 1
ATOM 671 C CA . ALA A 1 92 ? -3.081 13.070 13.730 1.00 49.12 92 ALA A CA 1
ATOM 672 C C . ALA A 1 92 ? -3.680 14.486 13.857 1.00 49.12 92 ALA A C 1
ATOM 674 O O . ALA A 1 92 ? -3.523 15.135 14.892 1.00 49.12 92 ALA A O 1
ATOM 675 N N . VAL A 1 93 ? -4.349 14.988 12.816 1.00 46.44 93 VAL A N 1
ATOM 676 C CA . VAL A 1 93 ? -4.563 16.426 12.626 1.00 46.44 93 VAL A CA 1
ATOM 677 C C . VAL A 1 93 ? -6.048 16.761 12.455 1.00 46.44 93 VAL A C 1
ATOM 679 O O . VAL A 1 93 ? -6.528 17.172 11.407 1.00 46.44 93 VAL A O 1
ATOM 682 N N . GLN A 1 94 ? -6.792 16.658 13.556 1.00 52.12 94 GLN A N 1
ATOM 683 C CA . GLN A 1 94 ? -8.004 17.466 13.764 1.00 52.12 94 GLN A CA 1
ATOM 684 C C . GLN A 1 94 ? -7.691 18.804 14.469 1.00 52.12 94 GLN A C 1
ATOM 686 O O . GLN A 1 94 ? -8.601 19.507 14.899 1.00 52.12 94 GLN A O 1
ATOM 691 N N . GLN A 1 95 ? -6.407 19.166 14.604 1.00 51.22 95 GLN A N 1
ATOM 692 C CA . GLN A 1 95 ? -5.944 20.273 15.453 1.00 51.22 95 GLN A CA 1
ATOM 693 C C . GLN A 1 95 ? -5.464 21.527 14.693 1.00 51.22 95 GLN A C 1
ATOM 695 O O . GLN A 1 95 ? -5.039 22.484 15.338 1.00 51.22 95 GLN A O 1
ATOM 700 N N . THR A 1 96 ? -5.513 21.581 13.353 1.00 54.84 96 THR A N 1
ATOM 701 C CA . THR A 1 96 ? -5.027 22.770 12.620 1.00 54.84 96 THR A CA 1
ATOM 702 C C . THR A 1 96 ? -6.076 23.876 12.562 1.00 54.84 96 THR A C 1
ATOM 704 O O . THR A 1 96 ? -7.088 23.785 11.860 1.00 54.84 96 THR A O 1
ATOM 707 N N . GLU A 1 97 ? -5.814 24.974 13.266 1.00 53.69 97 GLU A N 1
ATOM 708 C CA . GLU A 1 97 ? -6.633 26.184 13.220 1.00 53.69 97 GLU A CA 1
ATOM 709 C C . GLU A 1 97 ? -6.235 27.065 12.022 1.00 53.69 97 GLU A C 1
ATOM 711 O O . GLU A 1 97 ? -5.342 27.905 12.087 1.00 53.69 97 GLU A O 1
ATOM 716 N N . GLY A 1 98 ? -6.899 26.855 10.883 1.00 63.25 98 GLY A N 1
ATOM 717 C CA . GLY A 1 98 ? -6.794 27.718 9.703 1.00 63.25 98 GLY A CA 1
ATOM 718 C C . GLY A 1 98 ? -7.601 27.169 8.529 1.00 63.25 98 GLY A C 1
ATOM 719 O O . GLY A 1 98 ? -7.565 25.976 8.262 1.00 63.25 98 GLY A O 1
ATOM 720 N N . SER A 1 99 ? -8.346 28.006 7.806 1.00 59.81 99 SER A N 1
ATOM 721 C CA . SER A 1 99 ? -9.265 27.562 6.739 1.00 59.81 99 SER A CA 1
ATOM 722 C C . SER A 1 99 ? -8.554 26.948 5.523 1.00 59.81 99 SER A C 1
ATOM 724 O O . SER A 1 99 ? -9.031 25.958 4.975 1.00 59.81 99 SER A O 1
ATOM 726 N N . VAL A 1 100 ? -7.389 27.477 5.135 1.00 60.38 100 VAL A N 1
ATOM 727 C CA . VAL A 1 100 ? -6.559 26.908 4.051 1.00 60.38 100 VAL A CA 1
ATOM 728 C C . VAL A 1 100 ? -5.826 25.648 4.514 1.00 60.38 100 VAL A C 1
ATOM 730 O O . VAL A 1 100 ? -5.749 24.676 3.766 1.00 60.38 100 VAL A O 1
ATOM 733 N N . ALA A 1 101 ? -5.345 25.644 5.759 1.00 60.94 101 ALA A N 1
ATOM 734 C CA . ALA A 1 101 ? -4.711 24.478 6.360 1.00 60.94 101 ALA A CA 1
ATOM 735 C C . ALA A 1 101 ? -5.709 23.316 6.490 1.00 60.94 101 ALA A C 1
ATOM 737 O O . ALA A 1 101 ? -5.425 22.234 6.008 1.00 60.94 101 ALA A O 1
ATOM 738 N N . ARG A 1 102 ? -6.940 23.568 6.960 1.00 62.88 102 ARG A N 1
ATOM 739 C CA . ARG A 1 102 ? -8.023 22.569 6.988 1.00 62.88 102 ARG A CA 1
ATOM 740 C C . ARG A 1 102 ? -8.379 22.030 5.606 1.00 62.88 102 ARG A C 1
ATOM 742 O O . ARG A 1 102 ? -8.694 20.852 5.502 1.00 62.88 102 ARG A O 1
ATOM 749 N N . TRP A 1 103 ? -8.350 22.851 4.552 1.00 64.44 103 TRP A N 1
ATOM 750 C CA . TRP A 1 103 ? -8.612 22.369 3.189 1.00 64.44 103 TRP A CA 1
ATOM 751 C C . TRP A 1 103 ? -7.490 21.457 2.681 1.00 64.44 103 TRP A C 1
ATOM 753 O O . TRP A 1 103 ? -7.774 20.367 2.186 1.00 64.44 103 TRP A O 1
ATOM 763 N N . LEU A 1 104 ? -6.228 21.864 2.852 1.00 64.94 104 LEU A N 1
ATOM 764 C CA . LEU A 1 104 ? -5.074 21.027 2.508 1.00 64.94 104 LEU A CA 1
ATOM 765 C C . LEU A 1 104 ? -5.070 19.728 3.326 1.00 64.94 104 LEU A C 1
ATOM 767 O O . LEU A 1 104 ? -4.903 18.656 2.753 1.00 64.94 104 LEU A O 1
ATOM 771 N N . ASP A 1 105 ? -5.366 19.810 4.620 1.00 63.19 105 ASP A N 1
ATOM 772 C CA . ASP A 1 105 ? -5.448 18.664 5.529 1.00 63.19 105 ASP A CA 1
ATOM 773 C C . ASP A 1 105 ? -6.636 17.741 5.214 1.00 63.19 105 ASP A C 1
ATOM 775 O O . ASP A 1 105 ? -6.575 16.548 5.494 1.00 63.19 105 ASP A O 1
ATOM 779 N N . SER A 1 106 ? -7.707 18.253 4.596 1.00 66.62 106 SER A N 1
ATOM 780 C CA . SER A 1 106 ? -8.867 17.437 4.206 1.00 66.62 106 SER A CA 1
ATOM 781 C C . SER A 1 106 ? -8.696 16.776 2.839 1.00 66.62 106 SER A C 1
ATOM 783 O O . SER A 1 106 ? -9.163 15.663 2.638 1.00 66.62 106 SER A O 1
ATOM 785 N N . VAL A 1 107 ? -8.065 17.453 1.875 1.00 69.56 107 VAL A N 1
ATOM 786 C CA . VAL A 1 107 ? -8.029 16.997 0.473 1.00 69.56 107 VAL A CA 1
ATOM 787 C C . VAL A 1 107 ? -6.754 16.232 0.146 1.00 69.56 107 VAL A C 1
ATOM 789 O O . VAL A 1 107 ? -6.803 15.221 -0.550 1.00 69.56 107 VAL A O 1
ATOM 792 N N . VAL A 1 108 ? -5.602 16.698 0.629 1.00 69.56 108 VAL A N 1
ATOM 793 C CA . VAL A 1 108 ? -4.304 16.121 0.255 1.00 69.56 108 VAL A CA 1
ATOM 794 C C . VAL A 1 108 ? -4.164 14.673 0.746 1.00 69.56 108 VAL A C 1
ATOM 796 O O . VAL A 1 108 ? -3.706 13.840 -0.039 1.00 69.56 108 VAL A O 1
ATOM 799 N N . PRO A 1 109 ? -4.612 14.304 1.961 1.00 70.50 109 PRO A N 1
ATOM 800 C CA . PRO A 1 109 ? -4.542 12.914 2.398 1.00 70.50 109 PRO A CA 1
ATOM 801 C C . PRO A 1 109 ? -5.449 11.962 1.624 1.00 70.50 109 PRO A C 1
ATOM 803 O O . PRO A 1 109 ? -5.016 10.846 1.344 1.00 70.50 109 PRO A O 1
ATOM 806 N N . LEU A 1 110 ? -6.636 12.406 1.190 1.00 72.25 110 LEU A N 1
ATOM 807 C CA . LEU A 1 110 ? -7.557 11.599 0.371 1.00 72.25 110 LEU A CA 1
ATOM 808 C C . LEU A 1 110 ? -6.933 11.156 -0.962 1.00 72.25 110 LEU A C 1
ATOM 810 O O . LEU A 1 110 ? -7.348 10.157 -1.547 1.00 72.25 110 LEU A O 1
ATOM 814 N N . LEU A 1 111 ? -5.918 11.878 -1.442 1.00 75.56 111 LEU A N 1
ATOM 815 C CA . LEU A 1 111 ? -5.180 11.540 -2.660 1.00 75.56 111 LEU A CA 1
ATOM 816 C C . LEU A 1 111 ? -4.064 10.515 -2.423 1.00 75.56 111 LEU A C 1
ATOM 818 O O . LEU A 1 111 ? -3.478 10.009 -3.380 1.00 75.56 111 LEU A O 1
ATOM 822 N N . THR A 1 112 ? -3.748 10.200 -1.167 1.00 83.38 112 THR A N 1
ATOM 823 C CA . THR A 1 112 ? -2.682 9.258 -0.824 1.00 83.38 112 THR A CA 1
ATOM 824 C C . THR A 1 112 ? -3.246 7.870 -0.571 1.00 83.38 112 THR A C 1
ATOM 826 O O . THR A 1 112 ? -4.173 7.683 0.212 1.00 83.38 112 THR A O 1
ATOM 829 N N . PHE A 1 113 ? -2.637 6.852 -1.179 1.00 84.88 113 PHE A N 1
ATOM 830 C CA . PHE A 1 113 ? -3.025 5.463 -0.915 1.00 84.88 113 PHE A CA 1
ATOM 831 C C . PHE A 1 113 ? -2.829 5.078 0.562 1.00 84.88 113 PHE A C 1
ATOM 833 O O . PHE A 1 113 ? -3.538 4.219 1.082 1.00 84.88 113 PHE A O 1
ATOM 840 N N . ALA A 1 114 ? -1.867 5.718 1.238 1.00 84.81 114 ALA A N 1
ATOM 841 C CA . ALA A 1 114 ? -1.564 5.470 2.638 1.00 84.81 114 ALA A CA 1
ATOM 842 C C . ALA A 1 114 ? -2.748 5.820 3.547 1.00 84.81 114 ALA A C 1
ATOM 844 O O . ALA A 1 114 ? -3.047 5.043 4.446 1.00 84.81 114 ALA A O 1
ATOM 845 N N . HIS A 1 115 ? -3.455 6.922 3.273 1.00 83.12 115 HIS A N 1
ATOM 846 C CA . HIS A 1 115 ? -4.676 7.280 3.995 1.00 83.12 115 HIS A CA 1
ATOM 847 C C . HIS A 1 115 ? -5.725 6.162 3.913 1.00 83.12 115 HIS A C 1
ATOM 849 O O . HIS A 1 115 ? -6.134 5.635 4.942 1.00 83.12 115 HIS A O 1
ATOM 855 N N . TRP A 1 116 ? -6.054 5.705 2.700 1.00 83.62 116 TRP A N 1
ATOM 856 C CA . TRP A 1 116 ? -7.015 4.615 2.484 1.00 83.62 116 TRP A CA 1
ATOM 857 C C . TRP A 1 116 ? -6.574 3.282 3.100 1.00 83.62 116 TRP A C 1
ATOM 859 O O . TRP A 1 116 ? -7.398 2.508 3.581 1.00 83.62 116 TRP A O 1
ATOM 869 N N . THR A 1 117 ? -5.268 3.010 3.113 1.00 86.56 117 THR A N 1
ATOM 870 C CA . THR A 1 117 ? -4.705 1.798 3.730 1.00 86.56 117 THR A CA 1
ATOM 871 C C . THR A 1 117 ? -4.871 1.840 5.252 1.00 86.56 117 THR A C 1
ATOM 873 O O . THR A 1 117 ? -5.274 0.851 5.863 1.00 86.56 117 THR A O 1
ATOM 876 N N . ILE A 1 118 ? -4.588 2.994 5.863 1.00 82.94 118 ILE A N 1
ATOM 877 C CA . ILE A 1 118 ? -4.736 3.229 7.303 1.00 82.94 118 ILE A CA 1
ATOM 878 C C . ILE A 1 118 ? -6.215 3.186 7.702 1.00 82.94 118 ILE A C 1
ATOM 880 O O . ILE A 1 118 ? -6.569 2.506 8.663 1.00 82.94 118 ILE A O 1
ATOM 884 N N . GLU A 1 119 ? -7.092 3.845 6.947 1.00 80.81 119 GLU A N 1
ATOM 885 C CA . GLU A 1 119 ? -8.540 3.812 7.170 1.00 80.81 119 GLU A CA 1
ATOM 886 C C . GLU A 1 119 ? -9.100 2.393 7.041 1.00 80.81 119 GLU A C 1
ATOM 888 O O . GLU A 1 119 ? -9.806 1.938 7.937 1.00 80.81 119 GLU A O 1
ATOM 893 N N . GLY A 1 120 ? -8.727 1.647 5.996 1.00 82.75 120 GLY A N 1
ATOM 894 C CA . GLY A 1 120 ? -9.130 0.247 5.839 1.00 82.75 120 GLY A CA 1
ATOM 895 C C . GLY A 1 120 ? -8.681 -0.629 7.012 1.00 82.75 120 GLY A C 1
ATOM 896 O O . GLY A 1 120 ? -9.434 -1.492 7.470 1.00 82.75 120 GLY A O 1
ATOM 897 N N . PHE A 1 121 ? -7.489 -0.365 7.556 1.00 84.88 121 PHE A N 1
ATOM 898 C CA . PHE A 1 121 ? -7.017 -1.029 8.767 1.00 84.88 121 PHE A CA 1
ATOM 899 C C . PHE A 1 121 ? -7.871 -0.667 9.995 1.00 84.88 121 PHE A C 1
ATOM 901 O O . PHE A 1 121 ? -8.322 -1.554 10.719 1.00 84.88 121 PHE A O 1
ATOM 908 N N . TYR A 1 122 ? -8.154 0.616 10.228 1.00 81.62 122 TYR A N 1
ATOM 909 C CA . TYR A 1 122 ? -9.005 1.030 11.348 1.00 81.62 122 TYR A CA 1
ATOM 910 C C . TYR A 1 122 ? -10.423 0.474 11.236 1.00 81.62 122 TYR A C 1
ATOM 912 O O . TYR A 1 122 ? -10.939 -0.078 12.208 1.00 81.62 122 TYR A O 1
ATOM 920 N N . LEU A 1 123 ? -11.027 0.545 10.050 1.00 81.62 123 LEU A N 1
ATOM 921 C CA . LEU A 1 123 ? -12.359 0.008 9.798 1.00 81.62 123 LEU A CA 1
ATOM 922 C C . LEU A 1 123 ? -12.405 -1.497 10.065 1.00 81.62 123 LEU A C 1
ATOM 924 O O . LEU A 1 123 ? -13.293 -1.952 10.781 1.00 81.62 123 LEU A O 1
ATOM 928 N N . GLY A 1 124 ? -11.416 -2.258 9.590 1.00 82.88 124 GLY A N 1
ATOM 929 C CA . GLY A 1 124 ? -11.353 -3.698 9.842 1.00 82.88 124 GLY A CA 1
ATOM 930 C C . GLY A 1 124 ? -11.203 -4.060 11.323 1.00 82.88 124 GLY A C 1
ATOM 931 O O . GLY A 1 124 ? -11.759 -5.064 11.754 1.00 82.88 124 GLY A O 1
ATOM 932 N N . VAL A 1 125 ? -10.507 -3.240 12.118 1.00 83.44 125 VAL A N 1
ATOM 933 C CA . VAL A 1 125 ? -10.443 -3.416 13.579 1.00 83.44 125 VAL A CA 1
ATOM 934 C C . VAL A 1 125 ? -11.783 -3.072 14.226 1.00 83.44 125 VAL A C 1
ATOM 936 O O . VAL A 1 125 ? -12.293 -3.843 15.034 1.00 83.44 125 VAL A O 1
ATOM 939 N N . THR A 1 126 ? -12.376 -1.928 13.876 1.00 81.50 126 THR A N 1
ATOM 940 C CA . THR A 1 126 ? -13.653 -1.492 14.469 1.00 81.50 126 THR A CA 1
ATOM 941 C C . THR A 1 126 ? -14.802 -2.440 14.144 1.00 81.50 126 THR A C 1
ATOM 943 O O . THR A 1 126 ? -15.623 -2.692 15.019 1.00 81.50 126 THR A O 1
ATOM 946 N N . ALA A 1 127 ? -14.824 -3.032 12.947 1.00 80.56 127 ALA A N 1
ATOM 947 C CA . ALA A 1 127 ? -15.836 -4.004 12.543 1.00 80.56 127 ALA A CA 1
ATOM 948 C C . ALA A 1 127 ? -15.873 -5.234 13.465 1.00 80.56 127 ALA A C 1
ATOM 950 O O . ALA A 1 127 ? -16.945 -5.754 13.749 1.00 80.56 127 ALA A O 1
ATOM 951 N N . THR A 1 128 ? -14.728 -5.667 14.001 1.00 80.31 128 THR A N 1
ATOM 952 C CA . THR A 1 128 ? -14.664 -6.781 14.963 1.00 80.31 128 THR A CA 1
ATOM 953 C C . THR A 1 128 ? -15.339 -6.453 16.296 1.00 80.31 128 THR A C 1
ATOM 955 O O . THR A 1 128 ? -15.789 -7.351 17.006 1.00 80.31 128 THR A O 1
ATOM 958 N N . TYR A 1 129 ? -15.417 -5.169 16.649 1.00 78.50 129 TYR A N 1
ATOM 959 C CA . TYR A 1 129 ? -16.069 -4.690 17.868 1.00 78.50 129 TYR A CA 1
ATOM 960 C C . TYR A 1 129 ? -17.515 -4.234 17.641 1.00 78.50 129 TYR A C 1
ATOM 962 O O . TYR A 1 129 ? -18.201 -3.900 18.614 1.00 78.50 129 TYR A O 1
ATOM 970 N N . ASP A 1 130 ? -17.980 -4.222 16.388 1.00 72.50 130 ASP A N 1
ATOM 971 C CA . ASP A 1 130 ? -19.335 -3.824 16.022 1.00 72.50 130 ASP A CA 1
ATOM 972 C C . ASP A 1 130 ? -20.321 -4.868 16.568 1.00 72.50 130 ASP A C 1
ATOM 974 O O . ASP A 1 130 ? -20.341 -6.023 16.148 1.00 72.50 130 ASP A O 1
ATOM 978 N N . GLY A 1 131 ? -21.077 -4.485 17.597 1.00 71.12 131 GLY A N 1
ATOM 979 C CA . GLY A 1 131 ? -21.957 -5.383 18.357 1.00 71.12 131 GLY A CA 1
ATOM 980 C C . GLY A 1 131 ? -21.539 -5.622 19.812 1.00 71.12 131 GLY A C 1
ATOM 981 O O . GLY A 1 131 ? -22.359 -6.089 20.599 1.00 71.12 131 GLY A O 1
ATOM 982 N N . ILE A 1 132 ? -20.312 -5.255 20.199 1.00 78.12 132 ILE A N 1
ATOM 983 C CA . ILE A 1 132 ? -19.877 -5.213 21.610 1.00 78.12 132 ILE A CA 1
ATOM 984 C C . ILE A 1 132 ? -19.900 -3.771 22.123 1.00 78.12 132 ILE A C 1
ATOM 986 O O . ILE A 1 132 ? -20.373 -3.506 23.228 1.00 78.12 132 ILE A O 1
ATOM 990 N N . TYR A 1 133 ? -19.410 -2.838 21.308 1.00 77.88 133 TYR A N 1
ATOM 991 C CA . TYR A 1 133 ? -19.357 -1.414 21.619 1.00 77.88 133 TYR A CA 1
ATOM 992 C C . TYR A 1 133 ? -20.099 -0.604 20.558 1.00 77.88 133 TYR A C 1
ATOM 994 O O . TYR A 1 133 ? -20.225 -1.034 19.411 1.00 77.88 133 TYR A O 1
ATOM 1002 N N . ASP A 1 134 ? -20.557 0.593 20.930 1.00 74.94 134 ASP A N 1
ATOM 1003 C CA . ASP A 1 134 ? -21.040 1.567 19.954 1.00 74.94 134 ASP A CA 1
ATOM 1004 C C . ASP A 1 134 ? -19.844 2.174 19.205 1.00 74.94 134 ASP A C 1
ATOM 1006 O O . ASP A 1 134 ? -19.228 3.159 19.622 1.00 74.94 134 ASP A O 1
ATOM 1010 N N . THR A 1 135 ? -19.477 1.528 18.102 1.00 71.19 135 THR A N 1
ATOM 1011 C CA . THR A 1 135 ? -18.356 1.929 17.246 1.00 71.19 135 THR A CA 1
ATOM 1012 C C . THR A 1 135 ? -18.682 3.164 16.405 1.00 71.19 135 THR A C 1
ATOM 1014 O O . THR A 1 135 ? -17.766 3.803 15.883 1.00 71.19 135 THR A O 1
ATOM 1017 N N . SER A 1 136 ? -19.960 3.558 16.312 1.00 68.62 136 SER A N 1
ATOM 1018 C CA . SER A 1 136 ? -20.400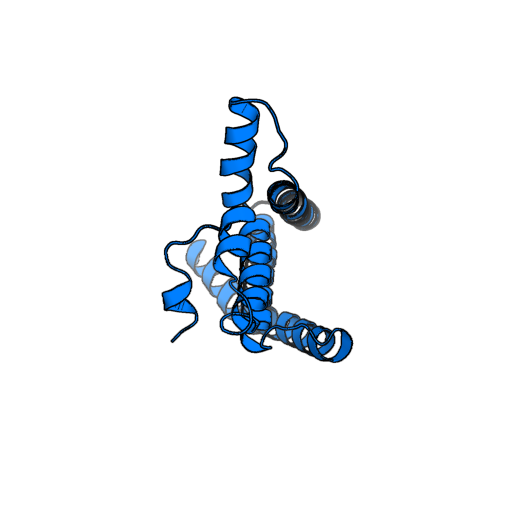 4.680 15.478 1.00 68.62 136 SER A CA 1
ATOM 1019 C C . SER A 1 136 ? -19.813 6.011 15.947 1.00 68.62 136 SER A C 1
ATOM 1021 O O . SER A 1 136 ? -19.389 6.820 15.123 1.00 68.62 136 SER A O 1
ATOM 1023 N N . ILE A 1 137 ? -19.684 6.190 17.265 1.00 66.50 137 ILE A N 1
ATOM 1024 C CA . ILE A 1 137 ? -19.077 7.371 17.889 1.00 66.50 137 ILE A CA 1
ATOM 1025 C C . ILE A 1 137 ? -17.572 7.423 17.591 1.00 66.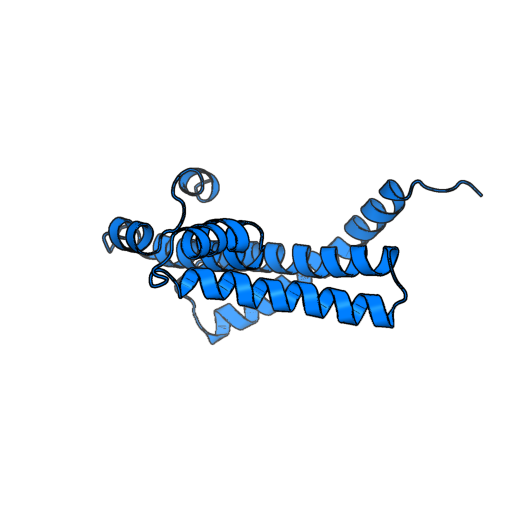50 137 ILE A C 1
ATOM 1027 O O . ILE A 1 137 ? -17.039 8.484 17.274 1.00 66.50 137 ILE A O 1
ATOM 1031 N N . GLY A 1 138 ? -16.881 6.279 17.650 1.00 63.09 138 GLY A N 1
ATOM 1032 C CA . GLY A 1 138 ? -15.450 6.187 17.346 1.00 63.09 138 GLY A CA 1
ATOM 1033 C C . GLY A 1 138 ? -15.138 6.469 15.875 1.00 63.09 138 GLY A C 1
ATOM 1034 O O . GLY A 1 138 ? -14.219 7.226 15.578 1.00 63.09 138 GLY A O 1
ATOM 1035 N N . ILE A 1 139 ? -15.945 5.922 14.963 1.00 65.38 139 ILE A N 1
ATOM 1036 C CA . ILE A 1 139 ? -15.819 6.133 13.513 1.00 65.38 139 ILE A CA 1
ATOM 1037 C C . ILE A 1 139 ? -16.122 7.595 13.148 1.00 65.38 139 ILE A C 1
ATOM 1039 O O . ILE A 1 139 ? -15.369 8.203 12.389 1.00 65.38 139 ILE A O 1
ATOM 1043 N N . ALA A 1 140 ? -17.175 8.183 13.730 1.00 62.88 140 ALA A N 1
ATOM 1044 C CA . ALA A 1 140 ? -17.543 9.580 13.501 1.00 62.88 140 ALA A CA 1
ATOM 1045 C C . ALA A 1 140 ? -16.484 10.560 14.034 1.00 62.88 140 ALA A C 1
ATOM 1047 O O . ALA A 1 140 ? -16.112 11.502 13.337 1.00 62.88 140 ALA A O 1
ATOM 1048 N N . ASN A 1 141 ? -15.950 10.316 15.236 1.00 61.28 141 ASN A N 1
ATOM 1049 C CA . ASN A 1 141 ? -14.905 11.159 15.822 1.00 61.28 141 ASN A CA 1
ATOM 1050 C C . ASN A 1 141 ? -13.557 11.017 15.106 1.00 61.28 141 ASN A C 1
ATOM 1052 O O . ASN A 1 141 ? -12.798 11.979 15.058 1.00 61.28 141 ASN A O 1
ATOM 1056 N N . ALA A 1 142 ? -13.260 9.853 14.524 1.00 59.88 142 ALA A N 1
ATOM 1057 C CA . ALA A 1 142 ? -12.048 9.641 13.735 1.00 59.88 142 ALA A CA 1
ATOM 1058 C C . ALA A 1 142 ? -12.107 10.283 12.335 1.00 59.88 142 ALA A C 1
ATOM 1060 O O . ALA A 1 142 ? -11.095 10.306 11.641 1.00 59.88 142 ALA A O 1
ATOM 1061 N N . GLY A 1 143 ? -13.261 10.823 11.917 1.00 57.28 143 GLY A N 1
ATOM 1062 C CA . GLY A 1 143 ? -13.418 11.453 10.603 1.00 57.28 143 GLY A CA 1
ATOM 1063 C C . GLY A 1 143 ? -13.280 10.479 9.428 1.00 57.28 143 GLY A C 1
ATOM 1064 O O . GLY A 1 143 ? -12.976 10.915 8.321 1.00 57.28 143 GLY A O 1
ATOM 1065 N N . LEU A 1 144 ? -13.485 9.179 9.666 1.00 61.03 144 LEU A N 1
ATOM 1066 C CA . LEU A 1 144 ? -13.469 8.145 8.629 1.00 61.03 144 LEU A CA 1
ATOM 1067 C C . LEU A 1 144 ? -14.762 8.258 7.809 1.00 61.03 144 LEU A C 1
ATOM 1069 O O . LEU A 1 144 ? -15.860 8.327 8.377 1.00 61.03 144 LEU A O 1
ATOM 1073 N N . TYR A 1 145 ? -14.656 8.338 6.483 1.00 55.06 145 TYR A N 1
ATOM 1074 C CA . TYR A 1 145 ? -15.797 8.663 5.625 1.00 55.06 145 TYR A CA 1
ATOM 1075 C C . TYR A 1 145 ? -16.777 7.482 5.557 1.00 55.06 145 TYR A C 1
ATOM 1077 O O . TYR A 1 145 ? -16.600 6.514 4.817 1.00 55.06 145 TYR A O 1
ATOM 1085 N N . GLN A 1 146 ? -17.885 7.588 6.293 1.00 55.53 146 GLN A N 1
ATOM 1086 C CA . GLN A 1 146 ? -19.062 6.746 6.090 1.00 55.53 146 GLN A CA 1
ATOM 1087 C C . GLN A 1 146 ? -19.778 7.160 4.798 1.00 55.53 146 GLN A C 1
ATOM 1089 O O . GLN A 1 146 ? -20.428 8.201 4.762 1.00 55.53 146 GLN A O 1
ATOM 1094 N N . SER A 1 147 ? -19.744 6.325 3.756 1.00 38.56 147 SER A N 1
ATOM 1095 C CA . SER A 1 147 ? -20.938 6.190 2.900 1.00 38.56 147 SER A CA 1
ATOM 1096 C C . SER A 1 147 ? -21.075 4.866 2.143 1.00 38.56 147 SER A C 1
ATOM 1098 O O . SER A 1 147 ? -22.211 4.494 1.883 1.00 38.56 147 SER A O 1
ATOM 1100 N N . GLU A 1 148 ? -20.018 4.086 1.871 1.00 41.25 148 GLU A N 1
ATOM 1101 C CA . GLU A 1 148 ? -20.195 2.864 1.043 1.00 41.25 148 GLU A CA 1
ATOM 1102 C C . GLU A 1 148 ? -19.480 1.585 1.532 1.00 41.25 148 GLU A C 1
ATOM 1104 O O . GLU A 1 148 ? -19.819 0.483 1.097 1.00 41.25 148 GLU A O 1
ATOM 1109 N N . ALA A 1 149 ? -18.562 1.665 2.504 1.00 42.25 149 ALA A N 1
ATOM 1110 C CA . ALA 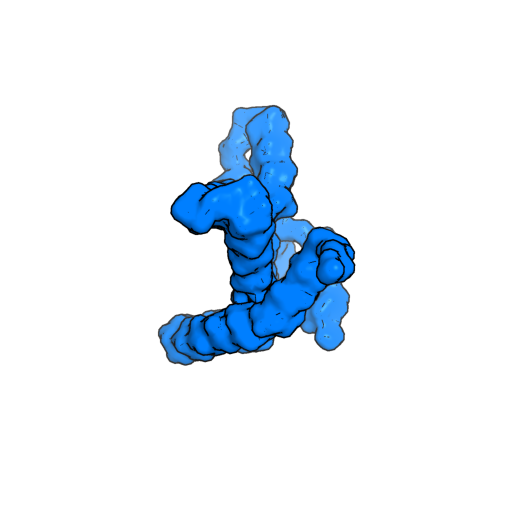A 1 149 ? -17.780 0.499 2.946 1.00 42.25 149 ALA A CA 1
ATOM 1111 C C . ALA A 1 149 ? -18.591 -0.578 3.700 1.00 42.25 149 ALA A C 1
ATOM 1113 O O . ALA A 1 149 ? -18.188 -1.741 3.725 1.00 42.25 149 ALA A O 1
ATOM 1114 N N . LYS A 1 150 ? -19.760 -0.233 4.266 1.00 38.53 150 LYS A N 1
ATOM 1115 C CA . LYS A 1 150 ? -20.644 -1.224 4.910 1.00 38.53 150 LYS A CA 1
ATOM 1116 C C . LYS A 1 150 ? -21.207 -2.248 3.917 1.00 38.53 150 LYS A C 1
ATOM 1118 O O . LYS A 1 150 ? -21.521 -3.356 4.330 1.00 38.53 150 LYS A O 1
ATOM 1123 N N . THR A 1 151 ? -21.284 -1.925 2.627 1.00 37.12 151 THR A N 1
ATOM 1124 C CA . THR A 1 151 ? -21.833 -2.837 1.609 1.00 37.12 151 THR A CA 1
ATOM 1125 C C . THR A 1 151 ? -20.757 -3.726 0.979 1.00 37.12 151 THR A C 1
ATOM 1127 O O . THR A 1 151 ? -21.067 -4.819 0.525 1.00 37.12 151 THR A O 1
ATOM 1130 N N . ALA A 1 152 ? -19.487 -3.303 0.983 1.00 39.34 152 ALA A N 1
ATOM 1131 C CA . ALA A 1 152 ? -18.387 -4.050 0.360 1.00 39.34 152 ALA A CA 1
ATOM 1132 C C . ALA A 1 152 ? -17.723 -5.091 1.285 1.00 39.34 152 ALA A C 1
ATOM 1134 O O . ALA A 1 152 ? -17.082 -6.013 0.796 1.00 39.34 152 ALA A O 1
ATOM 1135 N N . LEU A 1 153 ? -17.875 -4.958 2.608 1.00 38.53 153 LEU A N 1
ATOM 1136 C CA . LEU A 1 153 ? -17.358 -5.913 3.606 1.00 38.53 153 LEU A CA 1
ATOM 1137 C C . LEU A 1 153 ? -18.386 -6.981 4.033 1.00 38.53 153 LEU A C 1
ATOM 1139 O O . LEU A 1 153 ? -18.053 -7.856 4.828 1.00 38.53 153 LEU A O 1
ATOM 1143 N N . LEU A 1 154 ? -19.619 -6.905 3.518 1.00 33.72 154 LEU A N 1
ATOM 1144 C CA . LEU A 1 154 ? -20.723 -7.838 3.795 1.00 33.72 154 LEU A CA 1
ATOM 1145 C C . LEU A 1 154 ? -21.076 -8.749 2.600 1.00 33.72 154 LEU A C 1
ATOM 1147 O O . LEU A 1 154 ? -22.126 -9.393 2.627 1.00 33.72 154 LEU A O 1
ATOM 1151 N N . VAL A 1 155 ? -20.220 -8.819 1.572 1.00 34.62 155 VAL A N 1
ATOM 1152 C CA . VAL A 1 155 ? -20.354 -9.748 0.430 1.00 34.62 155 VAL A CA 1
ATOM 1153 C C . VAL A 1 155 ? -19.178 -10.711 0.389 1.00 34.62 155 VAL A C 1
ATOM 1155 O O . VAL A 1 155 ? -18.027 -10.230 0.481 1.00 34.62 155 VAL A O 1
#

pLDDT: mean 76.84, std 15.83, range [33.72, 95.12]

Radius of gyration: 18.43 Å; Cα contacts (8 Å, |Δi|>4): 105; chains: 1; bounding box: 40×43×57 Å

Foldseek 3Di:
DDPDPPVNVLVVVLVVCVCVLQPVLLVVLVVCCVPVVALFDSVLSSVLSSLLSSVLVSQLSVLVVVDPNVRSVVVSCVLLVVLLVLLVCLQVDPPDPDPVVVVCSVPVNVPRSNVVSVLSVVVRNLVSCVVVDPCVVVCVVSVRDDDPVVPVVVD